Protein AF-A0A067R7S6-F1 (afdb_monomer_lite)

Organism: Zootermopsis nevadensis (NCBI:txid136037)

Radius of gyration: 30.84 Å; chains: 1; bounding box: 83×53×79 Å

Foldseek 3Di:
DDDCVVVVVVVVPPPDDDDDDDDDDDDDDDDDPPPPDDADAAPPPRDGDRDVVVSVVCCCVPPVVPPPDPPVDDPPCPDPVSVVVVVVVVVVVVVVCVVCVVPVPDPPPPVPPPDPVVVVVVVVVVVVVVVVVVVVVVVVVVVVVVVVVVVVVVVVVVVVVVVVVVVVVVVVVVVVVVVVVD

Sequence (182 aa):
MFNIKSIVNKITERGRDSQPNSPGRGNGEDILGKQAAEGFLCPRCMKAFPCPEDLQSHYVTSHDGDGDGAIRDVPAVTTALDFMSLHQEVGERYRRQEGNSTQATSVLDVQAITDPAELRQRLIEALENGAVLQQEKERLEQHAAHLAHSNVTLKAASDEEEGNQAALKERLKVLEAKLSHR

pLDDT: mean 73.81, std 21.6, range [30.62, 98.38]

Secondary structure (DSSP, 8-state):
---THHHHTTTTT-SS--PPP---------SS-S-SSSSEEPTTT--EESSHHHHHHHHHHHHSS------TT-----SHHHHHHHHHHHHHHHHHHHHHTTSSS----GGG---HHHHHHHHHHHHHHHHHHHHHHHHHHHHHHHHHHHHHHHHHHHHHHHHHHHHHHHHHHHHHHHHHT-

Structure (mmCIF, N/CA/C/O backbone):
data_AF-A0A067R7S6-F1
#
_entry.id   AF-A0A067R7S6-F1
#
loop_
_atom_site.group_PDB
_atom_site.id
_atom_site.type_symbol
_atom_site.label_atom_id
_atom_site.label_alt_id
_atom_site.label_comp_id
_atom_site.label_asym_id
_atom_site.label_entity_id
_atom_site.label_seq_id
_atom_site.pdbx_PDB_ins_code
_atom_site.Cartn_x
_atom_site.Cartn_y
_atom_site.Cartn_z
_atom_site.occupancy
_atom_site.B_iso_or_equiv
_atom_site.auth_seq_id
_atom_site.auth_comp_id
_atom_site.auth_asym_id
_atom_site.auth_atom_id
_atom_site.pdbx_PDB_model_num
ATOM 1 N N . MET A 1 1 ? 58.862 -9.972 -18.867 1.00 46.38 1 MET A N 1
ATOM 2 C CA . MET A 1 1 ? 57.784 -10.519 -19.722 1.00 46.38 1 MET A CA 1
ATOM 3 C C . MET A 1 1 ? 56.720 -11.104 -18.811 1.00 46.38 1 MET A C 1
ATOM 5 O O . MET A 1 1 ? 56.961 -12.143 -18.215 1.00 46.38 1 MET A O 1
ATOM 9 N N . PHE A 1 2 ? 55.599 -10.406 -18.627 1.00 41.62 2 PHE A N 1
ATOM 10 C CA . PHE A 1 2 ? 54.504 -10.868 -17.769 1.00 41.62 2 PHE A CA 1
ATOM 11 C C . PHE A 1 2 ? 53.412 -11.505 -18.634 1.00 41.62 2 PHE A C 1
ATOM 13 O O . PHE A 1 2 ? 52.972 -10.927 -19.624 1.00 41.62 2 PHE A O 1
ATOM 20 N N . ASN A 1 3 ? 53.039 -12.735 -18.289 1.00 43.84 3 ASN A N 1
ATOM 21 C CA . ASN A 1 3 ? 52.130 -13.580 -19.053 1.00 43.84 3 ASN A CA 1
ATOM 22 C C . ASN A 1 3 ? 50.671 -13.256 -18.685 1.00 43.84 3 ASN A C 1
ATOM 24 O O . ASN A 1 3 ? 50.164 -13.698 -17.659 1.00 43.84 3 ASN A O 1
ATOM 28 N N . ILE A 1 4 ? 50.008 -12.462 -19.528 1.00 53.72 4 ILE A N 1
ATOM 29 C CA . ILE A 1 4 ? 48.652 -11.922 -19.308 1.00 53.72 4 ILE A CA 1
ATOM 30 C C . ILE A 1 4 ? 47.557 -13.003 -19.459 1.00 53.72 4 ILE A C 1
ATOM 32 O O . ILE A 1 4 ? 46.428 -12.818 -19.008 1.00 53.72 4 ILE A O 1
ATOM 36 N N . LYS A 1 5 ? 47.876 -14.178 -20.023 1.00 55.94 5 LYS A N 1
ATOM 37 C CA . LYS A 1 5 ? 46.880 -15.228 -20.306 1.00 55.94 5 LYS A CA 1
ATOM 38 C C . LYS A 1 5 ? 46.321 -15.930 -19.060 1.00 55.94 5 LYS A C 1
ATOM 40 O O . LYS A 1 5 ? 45.234 -16.486 -19.142 1.00 55.94 5 LYS A O 1
ATOM 45 N N . SER A 1 6 ? 46.993 -15.878 -17.904 1.00 48.69 6 SER A N 1
ATOM 46 C CA . SER A 1 6 ? 46.452 -16.463 -16.660 1.00 48.69 6 SER A CA 1
ATOM 47 C C . SER A 1 6 ? 45.526 -15.520 -15.882 1.00 48.69 6 SER A C 1
ATOM 49 O O . SER A 1 6 ? 44.809 -15.965 -14.989 1.00 48.69 6 SER A O 1
ATOM 51 N N . ILE A 1 7 ? 45.520 -14.226 -16.219 1.00 54.62 7 ILE A N 1
ATOM 52 C CA . ILE A 1 7 ? 44.727 -13.210 -15.517 1.00 54.62 7 ILE A CA 1
ATOM 53 C C . ILE A 1 7 ? 43.312 -13.136 -16.105 1.00 54.62 7 ILE A C 1
ATOM 55 O O . ILE A 1 7 ? 42.347 -13.018 -15.357 1.00 54.62 7 ILE A O 1
ATOM 59 N N . VAL A 1 8 ? 43.166 -13.297 -17.423 1.00 55.78 8 VAL A N 1
ATOM 60 C CA . VAL A 1 8 ? 41.864 -13.178 -18.104 1.00 55.78 8 VAL A CA 1
ATOM 61 C C . VAL A 1 8 ? 40.912 -14.329 -17.745 1.00 55.78 8 VAL A C 1
ATOM 63 O O . VAL A 1 8 ? 39.740 -14.070 -17.493 1.00 55.78 8 VAL A O 1
ATOM 66 N N . ASN A 1 9 ? 41.411 -15.559 -17.557 1.00 46.38 9 ASN A N 1
ATOM 67 C CA . ASN A 1 9 ? 40.577 -16.680 -17.087 1.00 46.38 9 ASN A CA 1
ATOM 68 C C . ASN A 1 9 ? 40.129 -16.548 -15.622 1.00 46.38 9 ASN A C 1
ATOM 70 O O . ASN A 1 9 ? 39.198 -17.224 -15.207 1.00 46.38 9 ASN A O 1
ATOM 74 N N . LYS A 1 10 ? 40.776 -15.686 -14.827 1.00 49.03 10 LYS A N 1
ATOM 75 C CA . LYS A 1 10 ? 40.459 -15.501 -13.402 1.00 49.03 10 LYS A CA 1
ATOM 76 C C . LYS A 1 10 ? 39.497 -14.334 -13.143 1.00 49.03 10 LYS A C 1
ATOM 78 O O . LYS A 1 10 ? 39.060 -14.154 -12.009 1.00 49.03 10 LYS A O 1
ATOM 83 N N . ILE A 1 11 ? 39.191 -13.537 -14.172 1.00 53.34 11 ILE A N 1
ATOM 84 C CA . ILE A 1 11 ? 38.299 -12.368 -14.095 1.00 53.34 11 ILE A CA 1
ATOM 85 C C . ILE A 1 11 ? 36.896 -12.707 -14.619 1.00 53.34 11 ILE A C 1
ATOM 87 O O . ILE A 1 11 ? 35.920 -12.191 -14.083 1.00 53.34 11 ILE A O 1
ATOM 91 N N . THR A 1 12 ? 36.760 -13.633 -15.575 1.00 49.78 12 THR A N 1
ATOM 92 C CA . THR A 1 12 ? 35.446 -14.082 -16.080 1.00 49.78 12 THR A CA 1
ATOM 93 C C . THR A 1 12 ? 34.608 -14.860 -15.061 1.00 49.78 12 THR A C 1
ATOM 95 O O . THR A 1 12 ? 33.403 -14.972 -15.247 1.00 49.78 12 THR A O 1
ATOM 98 N N . GLU A 1 13 ? 35.198 -15.336 -13.960 1.00 47.56 13 GLU A N 1
ATOM 99 C CA . GLU A 1 13 ? 34.483 -16.068 -12.897 1.00 47.56 13 GLU A CA 1
ATOM 100 C C . GLU A 1 13 ? 34.267 -15.258 -11.605 1.00 47.56 13 GLU A C 1
ATOM 102 O O . GLU A 1 13 ? 33.646 -15.750 -10.672 1.00 47.56 13 GLU A O 1
ATOM 107 N N . ARG A 1 14 ? 34.739 -14.005 -11.522 1.00 43.97 14 ARG A N 1
ATOM 108 C CA . ARG A 1 14 ? 34.638 -13.164 -10.304 1.00 43.97 14 ARG A CA 1
ATOM 109 C C . ARG A 1 14 ? 33.600 -12.040 -10.401 1.00 43.97 14 ARG A C 1
ATOM 111 O O . ARG A 1 14 ? 33.704 -11.033 -9.708 1.00 43.97 14 ARG A O 1
ATOM 118 N N . GLY A 1 15 ? 32.610 -12.202 -11.279 1.00 40.91 15 GLY A N 1
ATOM 119 C CA . GLY A 1 15 ? 31.493 -11.266 -11.451 1.00 40.91 15 GLY A CA 1
ATOM 120 C C . GLY A 1 15 ? 30.307 -11.487 -10.505 1.00 40.91 15 GLY A C 1
ATOM 121 O O . GLY A 1 15 ? 29.334 -10.743 -10.586 1.00 40.91 15 GLY A O 1
ATOM 122 N N . ARG A 1 16 ? 30.347 -12.489 -9.626 1.00 49.75 16 ARG A N 1
ATOM 123 C CA . ARG A 1 16 ? 29.368 -12.690 -8.551 1.00 49.75 16 ARG A CA 1
ATOM 124 C C . ARG A 1 16 ? 30.131 -13.135 -7.308 1.00 49.75 16 ARG A C 1
ATOM 126 O O . ARG A 1 16 ? 31.165 -13.777 -7.438 1.00 49.75 16 ARG A O 1
ATOM 133 N N . ASP A 1 17 ? 29.621 -12.751 -6.148 1.00 38.91 17 ASP A N 1
ATOM 134 C CA . ASP A 1 17 ? 30.058 -13.170 -4.810 1.00 38.91 17 ASP A CA 1
ATOM 135 C C . ASP A 1 17 ? 31.055 -12.249 -4.067 1.00 38.91 17 ASP A C 1
ATOM 137 O O . ASP A 1 17 ? 32.278 -12.381 -4.102 1.00 38.91 17 ASP A O 1
ATOM 141 N N . SER A 1 18 ? 30.419 -11.344 -3.305 1.00 42.88 18 SER A N 1
ATOM 142 C CA . SER A 1 18 ? 30.580 -11.166 -1.848 1.00 42.88 18 SER A CA 1
ATOM 143 C C . SER A 1 18 ? 31.545 -10.100 -1.302 1.00 42.88 18 SER A C 1
ATOM 145 O O . SER A 1 18 ? 32.768 -10.216 -1.337 1.00 42.88 18 SER A O 1
ATOM 147 N N . GLN A 1 19 ? 30.936 -9.106 -0.636 1.00 38.69 19 GLN A N 1
ATOM 148 C CA . GLN A 1 19 ? 31.516 -8.323 0.465 1.00 38.69 19 GLN A CA 1
ATOM 149 C C . GLN A 1 19 ? 31.787 -9.208 1.709 1.00 38.69 19 GLN A C 1
ATOM 151 O O . GLN A 1 19 ? 31.139 -10.244 1.873 1.00 38.69 19 GLN A O 1
ATOM 156 N N . PRO A 1 20 ? 32.716 -8.809 2.603 1.00 48.75 20 PRO A N 1
ATOM 157 C CA . PRO A 1 20 ? 33.254 -9.664 3.657 1.00 48.75 20 PRO A CA 1
ATOM 158 C C . PRO A 1 20 ? 32.438 -9.596 4.956 1.00 48.75 20 PRO A C 1
ATOM 160 O O . PRO A 1 20 ? 32.009 -8.523 5.374 1.00 48.75 20 PRO A O 1
ATOM 163 N N . ASN A 1 21 ? 32.311 -10.736 5.638 1.00 36.91 21 ASN A N 1
ATOM 164 C CA . ASN A 1 21 ? 31.812 -10.820 7.010 1.00 36.91 21 ASN A CA 1
ATOM 165 C C . ASN A 1 21 ? 32.978 -11.036 7.996 1.00 36.91 21 ASN A C 1
ATOM 167 O O . ASN A 1 21 ? 33.956 -11.711 7.670 1.00 36.91 21 ASN A O 1
ATOM 171 N N . SER A 1 22 ? 32.870 -10.452 9.191 1.00 35.03 22 SER A N 1
ATOM 172 C CA . SER A 1 22 ? 33.837 -10.535 10.304 1.00 35.03 22 SER A CA 1
ATOM 173 C C . SER A 1 22 ? 33.226 -11.263 11.522 1.00 35.03 22 SER A C 1
ATOM 175 O O . SER A 1 22 ? 32.008 -11.414 11.580 1.00 35.03 22 SER A O 1
ATOM 177 N N . PRO A 1 23 ? 34.040 -11.783 12.469 1.00 52.78 23 PRO A N 1
ATOM 178 C CA . PRO A 1 23 ? 33.861 -13.138 13.000 1.00 52.78 23 PRO A CA 1
ATOM 179 C C . PRO A 1 23 ? 33.315 -13.222 14.437 1.00 52.78 23 PRO A C 1
ATOM 181 O O . PRO A 1 23 ? 33.746 -12.493 15.327 1.00 52.78 23 PRO A O 1
ATOM 184 N N . GLY A 1 24 ? 32.465 -14.223 14.689 1.00 32.75 24 GLY A N 1
ATOM 185 C CA . GLY A 1 24 ? 32.151 -14.745 16.022 1.00 32.75 24 GLY A CA 1
ATOM 186 C C . GLY A 1 24 ? 32.741 -16.149 16.195 1.00 32.75 24 GLY A C 1
ATOM 187 O O . GLY A 1 24 ? 32.410 -17.058 15.443 1.00 32.75 24 GLY A O 1
ATOM 188 N N . ARG A 1 25 ? 33.664 -16.295 17.153 1.00 38.38 25 ARG A N 1
ATOM 189 C CA . ARG A 1 25 ? 34.391 -17.522 17.536 1.00 38.38 25 ARG A CA 1
ATOM 190 C C . ARG A 1 25 ? 33.490 -18.573 18.203 1.00 38.38 25 ARG A C 1
ATOM 192 O O . ARG A 1 25 ? 32.675 -18.208 19.042 1.00 38.38 25 ARG A O 1
ATOM 199 N N . GLY A 1 26 ? 33.815 -19.856 18.006 1.00 30.62 26 GLY A N 1
ATOM 200 C CA . GLY A 1 26 ? 33.511 -20.929 18.967 1.00 30.62 26 GLY A CA 1
ATOM 201 C C . GLY A 1 26 ? 33.307 -22.304 18.330 1.00 30.62 26 GLY A C 1
ATOM 202 O O . GLY A 1 26 ? 32.277 -22.540 17.724 1.00 30.62 26 GLY A O 1
ATOM 203 N N . ASN A 1 27 ? 34.301 -23.184 18.470 1.00 36.22 27 ASN A N 1
ATOM 204 C CA . ASN A 1 27 ? 34.429 -24.515 17.861 1.00 36.22 27 ASN A CA 1
ATOM 205 C C . ASN A 1 27 ? 33.372 -25.541 18.318 1.00 36.22 27 ASN A C 1
ATOM 207 O O . ASN A 1 27 ? 33.054 -25.585 19.505 1.00 36.22 27 ASN A O 1
ATOM 211 N N . GLY A 1 28 ? 32.962 -26.442 17.412 1.00 36.25 28 GLY A N 1
ATOM 212 C CA . GLY A 1 28 ? 32.242 -27.675 17.767 1.00 36.25 28 GLY A CA 1
ATOM 213 C C . GLY A 1 28 ? 31.344 -28.269 16.674 1.00 36.25 28 GLY A C 1
ATOM 214 O O . GLY A 1 28 ? 30.162 -28.441 16.917 1.00 36.25 28 GLY A O 1
ATOM 215 N N . GLU A 1 29 ? 31.919 -28.509 15.493 1.00 40.16 29 GLU A N 1
ATOM 216 C CA . GLU A 1 29 ? 31.638 -29.629 14.567 1.00 40.16 29 GLU A CA 1
ATOM 217 C C . GLU A 1 29 ? 30.169 -29.954 14.194 1.00 40.16 29 GLU A C 1
ATOM 219 O O . GLU A 1 29 ? 29.452 -30.638 14.916 1.00 40.16 29 GLU A O 1
ATOM 224 N N . ASP A 1 30 ? 29.814 -29.487 12.981 1.00 49.25 30 ASP A N 1
ATOM 225 C CA . ASP A 1 30 ? 29.110 -30.190 11.887 1.00 49.25 30 ASP A CA 1
ATOM 226 C C . ASP A 1 30 ? 27.744 -30.833 12.220 1.00 49.25 30 ASP A C 1
ATOM 228 O O . ASP A 1 30 ? 27.652 -31.795 12.966 1.00 49.25 30 ASP A O 1
ATOM 232 N N . ILE A 1 31 ? 26.584 -30.422 11.684 1.00 47.84 31 ILE A N 1
ATOM 233 C CA . ILE A 1 31 ? 26.182 -30.338 10.266 1.00 47.84 31 ILE A CA 1
ATOM 234 C C . ILE A 1 31 ? 24.971 -29.374 10.173 1.00 47.84 31 ILE A C 1
ATOM 236 O O . ILE A 1 31 ? 23.822 -29.809 10.125 1.00 47.84 31 ILE A O 1
ATOM 240 N N . LEU A 1 32 ? 25.171 -28.051 10.197 1.00 52.06 32 LEU A N 1
ATOM 241 C CA . LEU A 1 32 ? 24.030 -27.112 10.083 1.00 52.06 32 LEU A CA 1
ATOM 242 C C . LEU A 1 32 ? 24.352 -25.789 9.367 1.00 52.06 32 LEU A C 1
ATOM 244 O O . LEU A 1 32 ? 23.690 -24.780 9.578 1.00 52.06 32 LEU A O 1
ATOM 248 N N . GLY A 1 33 ? 25.389 -25.760 8.525 1.00 44.38 33 GLY A N 1
ATOM 249 C CA . GLY A 1 33 ? 26.063 -24.496 8.208 1.00 44.38 33 GLY A CA 1
ATOM 250 C C . GLY A 1 33 ? 26.285 -24.123 6.747 1.00 44.38 33 GLY A C 1
ATOM 251 O O . GLY A 1 33 ? 27.104 -23.240 6.521 1.00 44.38 33 GLY A O 1
ATOM 252 N N . LYS A 1 34 ? 25.649 -24.753 5.749 1.00 43.84 34 LYS A N 1
ATOM 253 C CA . LYS A 1 34 ? 25.861 -24.377 4.332 1.00 43.84 34 LYS A CA 1
ATOM 254 C C . LYS A 1 34 ? 24.680 -24.754 3.427 1.00 43.84 34 LYS A C 1
ATOM 256 O O . LYS A 1 34 ? 24.838 -25.617 2.579 1.00 43.84 34 LYS A O 1
ATOM 261 N N . GLN A 1 35 ? 23.502 -24.149 3.637 1.00 45.75 35 GLN A N 1
ATOM 262 C CA . GLN A 1 35 ? 22.410 -24.048 2.633 1.00 45.75 35 GLN A CA 1
ATOM 263 C C . GLN A 1 35 ? 21.170 -23.246 3.106 1.00 45.75 35 GLN A C 1
ATOM 265 O O . GLN A 1 35 ? 20.066 -23.442 2.615 1.00 45.75 35 GLN A O 1
ATOM 270 N N . ALA A 1 36 ? 21.314 -22.316 4.052 1.00 46.44 36 ALA A N 1
ATOM 271 C CA . ALA A 1 36 ? 20.275 -21.316 4.320 1.00 46.44 36 ALA A CA 1
ATOM 272 C C . ALA A 1 36 ? 20.685 -20.040 3.557 1.00 46.44 36 ALA A C 1
ATOM 274 O O . ALA A 1 36 ? 21.752 -19.513 3.843 1.00 46.44 36 ALA A O 1
ATOM 275 N N . ALA A 1 37 ? 19.991 -19.509 2.553 1.00 49.19 37 ALA A N 1
ATOM 276 C CA . ALA A 1 37 ? 18.603 -19.666 2.145 1.00 49.19 37 ALA A CA 1
ATOM 277 C C . ALA A 1 37 ? 18.460 -19.411 0.625 1.00 49.19 37 ALA A C 1
ATOM 279 O O . ALA A 1 37 ? 17.854 -18.434 0.198 1.00 49.19 37 ALA A O 1
ATOM 280 N N . GLU A 1 38 ? 19.028 -20.298 -0.190 1.00 56.09 38 GLU A N 1
ATOM 281 C CA . GLU A 1 38 ? 18.742 -20.394 -1.627 1.00 56.09 38 GLU A CA 1
ATOM 282 C C . GLU A 1 38 ? 18.412 -21.860 -1.924 1.00 56.09 38 GLU A C 1
ATOM 284 O O . GLU A 1 38 ? 19.297 -22.688 -2.125 1.00 56.09 38 GLU A O 1
ATOM 289 N N . GLY A 1 39 ? 17.132 -22.218 -1.823 1.00 69.62 39 GLY A N 1
ATOM 290 C CA . GLY A 1 39 ? 16.676 -23.597 -1.984 1.00 69.62 39 GLY A CA 1
ATOM 291 C C . GLY A 1 39 ? 15.168 -23.733 -1.812 1.00 69.62 39 GLY A C 1
ATOM 292 O O . GLY A 1 39 ? 14.515 -22.893 -1.190 1.00 69.62 39 GLY A O 1
ATOM 293 N N . PHE A 1 40 ? 14.609 -24.796 -2.380 1.00 84.62 40 PHE A N 1
ATOM 294 C CA . PHE A 1 40 ? 13.181 -25.088 -2.328 1.00 84.62 40 PHE A CA 1
ATOM 295 C C . PHE A 1 40 ? 12.853 -25.725 -0.975 1.00 84.62 40 PHE A C 1
ATOM 297 O O . PHE A 1 40 ? 13.384 -26.780 -0.635 1.00 84.62 40 PHE A O 1
ATOM 304 N N . LEU A 1 41 ? 12.009 -25.074 -0.173 1.00 90.25 41 LEU A N 1
ATOM 305 C CA . LEU A 1 41 ? 11.629 -25.554 1.158 1.00 90.25 41 LEU A CA 1
ATOM 306 C C . LEU A 1 41 ? 10.317 -26.337 1.106 1.00 90.25 41 LEU A C 1
ATOM 308 O O . LEU A 1 41 ? 9.342 -25.889 0.504 1.00 90.25 41 LEU A O 1
ATOM 312 N N . CYS A 1 42 ? 10.264 -27.474 1.800 1.00 88.00 42 CYS A N 1
ATOM 313 C CA . CYS A 1 42 ? 9.010 -28.193 1.997 1.00 88.00 42 CYS A CA 1
ATOM 314 C C . CYS A 1 42 ? 8.131 -27.475 3.029 1.00 88.00 42 CYS A C 1
ATOM 316 O O . CYS A 1 42 ? 8.541 -27.358 4.182 1.00 88.00 42 CYS A O 1
ATOM 318 N N . PRO A 1 43 ? 6.897 -27.062 2.689 1.00 86.50 43 PRO A N 1
ATOM 319 C CA . PRO A 1 43 ? 6.039 -26.317 3.613 1.00 86.50 43 PRO A CA 1
ATOM 320 C C . PRO A 1 43 ? 5.502 -27.168 4.775 1.00 86.50 43 PRO A C 1
ATOM 322 O O . PRO A 1 43 ? 5.022 -26.621 5.761 1.00 86.50 43 PRO A O 1
ATOM 325 N N . ARG A 1 44 ? 5.567 -28.505 4.680 1.00 85.81 44 ARG A N 1
ATOM 326 C CA . ARG A 1 44 ? 5.099 -29.425 5.733 1.00 85.81 44 ARG A CA 1
ATOM 327 C C . ARG A 1 44 ? 6.148 -29.655 6.821 1.00 85.81 44 ARG A C 1
ATOM 329 O O . ARG A 1 44 ? 5.804 -29.708 7.994 1.00 85.81 44 ARG A O 1
ATOM 336 N N . CYS A 1 45 ? 7.413 -29.829 6.438 1.00 89.19 45 CYS A N 1
ATOM 337 C CA . CYS A 1 45 ? 8.476 -30.240 7.363 1.00 89.19 45 CYS A CA 1
ATOM 338 C C . CYS A 1 45 ? 9.720 -29.343 7.336 1.00 89.19 45 CYS A C 1
ATOM 340 O O . CYS A 1 45 ? 10.700 -29.642 8.014 1.00 89.19 45 CYS A O 1
ATOM 342 N N . MET A 1 46 ? 9.687 -28.255 6.560 1.00 89.00 46 MET A N 1
ATOM 343 C CA . MET A 1 46 ? 10.737 -27.233 6.454 1.00 89.00 46 MET A CA 1
ATOM 344 C C . MET A 1 46 ? 12.110 -27.762 6.009 1.00 89.00 46 MET A C 1
ATOM 346 O O . MET A 1 46 ? 13.121 -27.080 6.162 1.00 89.00 46 MET A O 1
ATOM 350 N N . LYS A 1 47 ? 12.163 -28.963 5.419 1.00 85.50 47 LYS A N 1
ATOM 351 C CA . LYS A 1 47 ? 13.380 -29.496 4.797 1.00 85.50 47 LYS A CA 1
ATOM 352 C C . LYS A 1 47 ? 13.725 -28.696 3.543 1.00 85.50 47 LYS A C 1
ATOM 354 O O . LYS A 1 47 ? 12.838 -28.382 2.750 1.00 85.50 47 LYS A O 1
ATOM 359 N N . ALA A 1 48 ? 15.009 -28.392 3.380 1.00 87.75 48 ALA A N 1
ATOM 360 C CA . ALA A 1 48 ? 15.544 -27.716 2.207 1.00 87.75 48 ALA A CA 1
ATOM 361 C C . ALA A 1 48 ? 15.970 -28.718 1.136 1.00 87.75 48 ALA A C 1
ATOM 363 O O . ALA A 1 48 ? 16.581 -29.742 1.444 1.00 87.75 48 ALA A O 1
ATOM 364 N N . PHE A 1 49 ? 15.653 -28.386 -0.111 1.00 86.62 49 PHE A N 1
ATOM 365 C CA . PHE A 1 49 ? 15.973 -29.172 -1.293 1.00 86.62 49 PHE A CA 1
ATOM 366 C C . PHE A 1 49 ? 16.738 -28.313 -2.307 1.00 86.62 49 PHE A C 1
ATOM 368 O O . PHE A 1 49 ? 16.449 -27.117 -2.448 1.00 86.62 49 PHE A O 1
ATOM 375 N N . PRO A 1 50 ? 17.708 -28.907 -3.025 1.00 82.00 50 PRO A N 1
ATOM 376 C CA . PRO A 1 50 ? 18.544 -28.186 -3.980 1.00 82.00 50 PRO A CA 1
ATOM 377 C C . PRO A 1 50 ? 17.807 -27.844 -5.285 1.00 82.00 50 PRO A C 1
ATOM 379 O O . PRO A 1 50 ? 18.207 -26.910 -5.975 1.00 82.00 50 PRO A O 1
ATOM 382 N N . CYS A 1 51 ? 16.736 -28.569 -5.629 1.00 83.69 51 CYS A N 1
ATOM 383 C CA . CYS A 1 51 ? 15.940 -28.350 -6.838 1.00 83.69 51 CYS A CA 1
ATOM 384 C C . CYS A 1 51 ? 14.438 -28.629 -6.594 1.00 83.69 51 CYS A C 1
ATOM 386 O O . CYS A 1 51 ? 14.080 -29.280 -5.603 1.00 83.69 51 CYS A O 1
ATOM 388 N N . PRO A 1 52 ? 13.541 -28.124 -7.465 1.00 87.00 52 PRO A N 1
ATOM 389 C CA . PRO A 1 52 ? 12.102 -28.292 -7.290 1.00 87.00 52 PRO A CA 1
ATOM 390 C C . PRO A 1 52 ? 11.637 -29.735 -7.526 1.00 87.00 52 PRO A C 1
ATOM 392 O O . PRO A 1 52 ? 10.677 -30.162 -6.888 1.00 87.00 52 PRO A O 1
ATOM 395 N N . GLU A 1 53 ? 12.312 -30.510 -8.380 1.00 89.94 53 GLU A N 1
ATOM 396 C CA . GLU A 1 53 ? 11.984 -31.921 -8.625 1.00 89.94 53 GLU A CA 1
ATOM 397 C C . GLU A 1 53 ? 12.201 -32.779 -7.370 1.00 89.94 53 GLU A C 1
ATOM 399 O O . GLU A 1 53 ? 11.359 -33.618 -7.037 1.00 89.94 53 GLU A O 1
ATOM 404 N N . ASP A 1 54 ? 13.285 -32.524 -6.630 1.00 86.19 54 ASP A N 1
ATOM 405 C CA . ASP A 1 54 ? 13.582 -33.211 -5.370 1.00 86.19 54 ASP A CA 1
ATOM 406 C C . ASP A 1 54 ? 12.569 -32.841 -4.282 1.00 86.19 54 ASP A C 1
ATOM 408 O O . ASP A 1 54 ? 12.102 -33.715 -3.545 1.00 86.19 54 ASP A O 1
ATOM 412 N N . LEU A 1 55 ? 12.170 -31.563 -4.213 1.00 89.44 55 LEU A N 1
ATOM 413 C CA . LEU A 1 55 ? 11.096 -31.129 -3.321 1.00 89.44 55 LEU A CA 1
ATOM 414 C C . LEU A 1 55 ? 9.770 -31.820 -3.674 1.00 89.44 55 LEU A C 1
ATOM 416 O O . LEU A 1 55 ? 9.084 -32.315 -2.779 1.00 89.44 55 LEU A O 1
ATOM 420 N N . GLN A 1 56 ? 9.408 -31.864 -4.957 1.00 85.94 56 GLN A N 1
ATOM 421 C CA . GLN A 1 56 ? 8.164 -32.480 -5.419 1.00 85.94 56 GLN A CA 1
ATOM 4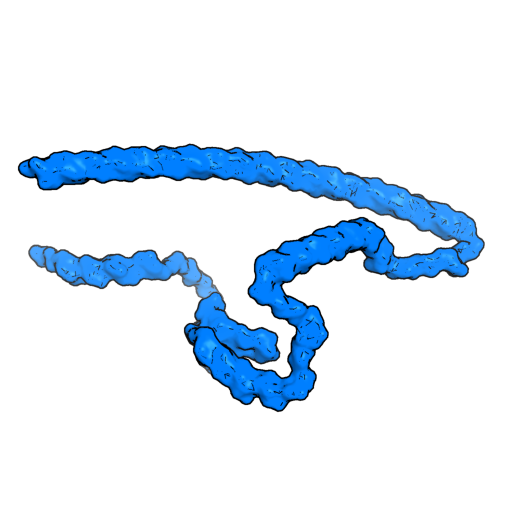22 C C . GLN A 1 56 ? 8.138 -33.977 -5.098 1.00 85.94 56 GLN A C 1
ATOM 424 O O . GLN A 1 56 ? 7.153 -34.473 -4.551 1.00 85.94 56 GLN A O 1
ATOM 429 N N . SER A 1 57 ? 9.229 -34.691 -5.383 1.00 87.88 57 SER A N 1
ATOM 430 C CA . SER A 1 57 ? 9.381 -36.108 -5.042 1.00 87.88 57 SER A CA 1
ATOM 431 C C . SER A 1 57 ? 9.243 -36.335 -3.537 1.00 87.88 57 SER A C 1
ATOM 433 O O . SER A 1 57 ? 8.498 -37.215 -3.098 1.00 87.88 57 SER A O 1
ATOM 435 N N . HIS A 1 58 ? 9.891 -35.497 -2.725 1.00 90.00 58 HIS A N 1
ATOM 436 C CA . HIS A 1 58 ? 9.753 -35.552 -1.275 1.00 90.00 58 HIS A CA 1
ATOM 437 C C . HIS A 1 58 ? 8.311 -35.304 -0.818 1.00 90.00 58 HIS A C 1
ATOM 439 O O . HIS A 1 58 ? 7.809 -36.046 0.024 1.00 90.00 58 HIS A O 1
ATOM 445 N N . TYR A 1 59 ? 7.632 -34.300 -1.373 1.00 86.94 59 TYR A N 1
ATOM 446 C CA . TYR A 1 59 ? 6.257 -33.979 -1.003 1.00 86.94 59 TYR A CA 1
ATOM 447 C C . TYR A 1 59 ? 5.311 -35.144 -1.325 1.00 86.94 59 TYR A C 1
ATOM 449 O O . TYR A 1 59 ? 4.561 -35.577 -0.452 1.00 86.94 59 TYR A O 1
ATOM 457 N N . VAL A 1 60 ? 5.429 -35.723 -2.524 1.00 86.56 60 VAL A N 1
ATOM 458 C CA . VAL A 1 60 ? 4.605 -36.860 -2.967 1.00 86.56 60 VAL A CA 1
ATOM 459 C C . VAL A 1 60 ? 4.883 -38.125 -2.139 1.00 86.56 60 VAL A C 1
ATOM 461 O O . VAL A 1 60 ? 3.988 -38.848 -1.721 1.00 86.56 60 VAL A O 1
ATOM 464 N N . THR A 1 61 ? 6.144 -38.419 -1.845 1.00 84.25 61 THR A N 1
ATOM 465 C CA . THR A 1 61 ? 6.493 -39.657 -1.123 1.00 84.25 61 THR A CA 1
ATOM 466 C C . THR A 1 61 ? 6.269 -39.564 0.383 1.00 84.25 61 THR A C 1
ATOM 468 O O . THR A 1 61 ? 5.946 -40.565 1.018 1.00 84.25 61 THR A O 1
ATOM 471 N N . SER A 1 62 ? 6.469 -38.381 0.969 1.00 82.94 62 SER A N 1
ATOM 472 C CA . SER A 1 62 ? 6.503 -38.195 2.427 1.00 82.94 62 SER A CA 1
ATOM 473 C C . SER A 1 62 ? 5.236 -37.554 2.994 1.00 82.94 62 SER A C 1
ATOM 475 O O . SER A 1 62 ? 5.018 -37.637 4.200 1.00 82.94 62 SER A O 1
ATOM 477 N N . HIS A 1 63 ? 4.427 -36.885 2.165 1.00 81.06 63 HIS A N 1
ATOM 478 C CA . HIS A 1 63 ? 3.268 -36.102 2.616 1.00 81.06 63 HIS A CA 1
ATOM 479 C C . HIS A 1 63 ? 1.973 -36.362 1.835 1.00 81.06 63 HIS A C 1
ATOM 481 O O . HIS A 1 63 ? 0.928 -35.862 2.249 1.00 81.06 63 HIS A O 1
ATOM 487 N N . ASP A 1 64 ? 2.027 -37.144 0.756 1.00 66.19 64 ASP A N 1
ATOM 488 C CA . ASP A 1 64 ? 0.866 -37.556 -0.058 1.00 66.19 64 ASP A CA 1
ATOM 489 C C . ASP A 1 64 ? 0.268 -38.891 0.422 1.00 66.19 64 ASP A C 1
ATOM 491 O O . ASP A 1 64 ? -0.816 -39.288 0.006 1.00 66.19 64 ASP A O 1
ATOM 495 N N . GLY A 1 65 ? 0.965 -39.586 1.332 1.00 55.56 65 GLY A N 1
ATOM 496 C CA . GLY A 1 65 ? 0.491 -40.811 1.986 1.00 55.56 65 GLY A CA 1
ATOM 497 C C . GLY A 1 65 ? -0.529 -40.579 3.107 1.00 55.56 65 GLY A C 1
ATOM 498 O O . GLY A 1 65 ? -1.225 -41.516 3.491 1.00 55.56 65 GLY A O 1
ATOM 499 N N . ASP A 1 66 ? -0.670 -39.341 3.587 1.00 50.34 66 ASP A N 1
ATOM 500 C CA . ASP A 1 66 ? -1.732 -38.945 4.513 1.00 50.34 66 ASP A CA 1
ATOM 501 C C . ASP A 1 66 ? -2.908 -38.386 3.707 1.00 50.34 66 ASP A C 1
ATOM 503 O O . ASP A 1 66 ? -3.135 -37.176 3.614 1.00 50.34 66 ASP A O 1
ATOM 507 N N . GLY A 1 67 ? -3.663 -39.308 3.108 1.00 53.06 67 GLY A N 1
ATOM 508 C CA . GLY A 1 67 ? -4.938 -39.076 2.428 1.00 53.06 67 GLY A CA 1
ATOM 509 C C . GLY A 1 67 ? -6.075 -38.617 3.352 1.00 53.06 67 GLY A C 1
ATOM 510 O O . GLY A 1 67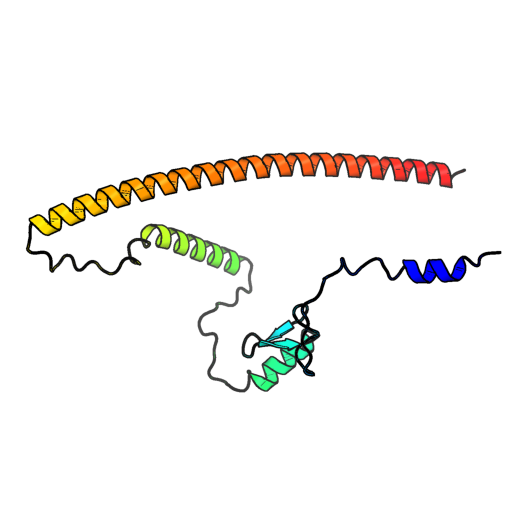 ? -7.195 -39.100 3.219 1.00 53.06 67 GLY A O 1
ATOM 511 N N . ASP A 1 68 ? -5.802 -37.693 4.274 1.00 48.16 68 ASP A N 1
ATOM 512 C CA . ASP A 1 68 ? -6.801 -36.972 5.075 1.00 48.16 68 ASP A CA 1
ATOM 513 C C . ASP A 1 68 ? -6.318 -35.547 5.398 1.00 48.16 68 ASP A C 1
ATOM 515 O O . ASP A 1 68 ? -6.296 -35.068 6.528 1.00 48.16 68 ASP A O 1
ATOM 519 N N . GLY A 1 69 ? -5.837 -34.863 4.366 1.00 46.31 69 GLY A N 1
ATOM 520 C CA . GLY A 1 69 ? -5.355 -33.492 4.458 1.00 46.31 69 GLY A CA 1
ATOM 521 C C . GLY A 1 69 ? -5.729 -32.701 3.225 1.00 46.31 69 GLY A C 1
ATOM 522 O O . GLY A 1 69 ? -4.902 -31.957 2.704 1.00 46.31 69 GLY A O 1
ATOM 523 N N . ALA A 1 70 ? -6.955 -32.896 2.737 1.00 40.41 70 ALA A N 1
ATOM 524 C CA . ALA A 1 70 ? -7.540 -32.002 1.763 1.00 40.41 70 ALA A CA 1
ATOM 525 C C . ALA A 1 70 ? -7.331 -30.562 2.255 1.00 40.41 70 ALA A C 1
ATOM 527 O O . ALA A 1 70 ? -7.837 -30.173 3.310 1.00 40.41 70 ALA A O 1
ATOM 528 N N . ILE A 1 71 ? -6.588 -29.770 1.481 1.00 48.91 71 ILE A N 1
ATOM 529 C CA . ILE A 1 71 ? -6.757 -28.320 1.453 1.00 48.91 71 ILE A CA 1
ATOM 530 C C . ILE A 1 71 ? -8.213 -28.126 1.017 1.00 48.91 71 ILE A C 1
ATOM 532 O O . ILE A 1 71 ? -8.525 -28.066 -0.168 1.00 48.91 71 ILE A O 1
ATOM 536 N N . ARG A 1 72 ? -9.136 -28.186 1.976 1.00 50.91 72 ARG A N 1
ATOM 537 C CA . ARG A 1 72 ? -10.569 -28.290 1.699 1.00 50.91 72 ARG A CA 1
ATOM 538 C C . ARG A 1 72 ? -11.207 -26.947 1.368 1.00 50.91 72 ARG A C 1
ATOM 540 O O . ARG A 1 72 ? -12.420 -26.909 1.269 1.00 50.91 72 ARG A O 1
ATOM 547 N N . ASP A 1 73 ? -10.418 -25.884 1.200 1.00 49.47 73 ASP A N 1
ATOM 548 C CA . ASP A 1 73 ? -10.962 -24.540 0.979 1.00 49.47 73 ASP A CA 1
ATOM 549 C C . ASP A 1 73 ? -9.982 -23.536 0.342 1.00 49.47 73 ASP A C 1
ATOM 551 O O . ASP A 1 73 ? -10.069 -22.335 0.583 1.00 49.47 73 ASP A O 1
ATOM 555 N N . VAL A 1 74 ? -9.039 -23.986 -0.494 1.00 50.28 74 VAL A N 1
ATOM 556 C CA . VAL A 1 74 ? -8.364 -23.048 -1.410 1.00 50.28 74 VAL A CA 1
ATOM 557 C C . VAL A 1 74 ? -8.891 -23.327 -2.811 1.00 50.28 74 VAL A C 1
ATOM 559 O O . VAL A 1 74 ? -8.479 -24.323 -3.411 1.00 50.28 74 VAL A O 1
ATOM 562 N N . PRO A 1 75 ? -9.834 -22.516 -3.332 1.00 56.44 75 PRO A N 1
ATOM 563 C CA . PRO A 1 75 ? -10.291 -22.679 -4.701 1.00 56.44 75 PRO A CA 1
ATOM 564 C C . PRO A 1 75 ? -9.079 -22.552 -5.621 1.00 56.44 75 PRO A C 1
ATOM 566 O O . PRO A 1 75 ? -8.321 -21.583 -5.548 1.00 56.44 75 PRO A O 1
ATOM 569 N N . ALA A 1 76 ? -8.865 -23.564 -6.460 1.00 59.22 76 ALA A N 1
ATOM 570 C CA . ALA A 1 76 ? -7.831 -23.519 -7.474 1.00 59.22 76 ALA A CA 1
ATOM 571 C C . ALA A 1 76 ? -8.159 -22.355 -8.419 1.00 59.22 76 ALA A C 1
ATOM 573 O O . ALA A 1 76 ? -9.108 -22.425 -9.198 1.00 59.22 76 ALA A O 1
ATOM 574 N N . VAL A 1 77 ? -7.398 -21.264 -8.322 1.00 57.72 77 VAL A N 1
ATOM 575 C CA . VAL A 1 77 ? -7.501 -20.125 -9.239 1.00 57.72 77 VAL A CA 1
ATOM 576 C C . VAL A 1 77 ? -6.904 -20.573 -10.567 1.00 57.72 77 VAL A C 1
ATOM 578 O O . VAL A 1 77 ? -5.710 -20.424 -10.819 1.00 57.72 77 VAL A O 1
ATOM 581 N N . THR A 1 78 ? -7.722 -21.234 -11.380 1.00 62.81 78 THR A N 1
ATOM 582 C CA . THR A 1 78 ? -7.284 -21.830 -12.651 1.00 62.81 78 THR A CA 1
ATOM 583 C C . THR A 1 78 ? -7.496 -20.889 -13.828 1.00 62.81 78 THR A C 1
ATOM 585 O O . THR A 1 78 ? -6.876 -21.068 -14.876 1.00 62.81 78 THR A O 1
ATOM 588 N N . THR A 1 79 ? -8.325 -19.855 -13.659 1.00 70.81 79 THR A N 1
ATOM 589 C CA . THR A 1 79 ? -8.636 -18.894 -14.715 1.00 70.81 79 THR A CA 1
ATOM 590 C C . THR A 1 79 ? -8.481 -17.446 -14.249 1.00 70.81 79 THR A C 1
ATOM 592 O O . THR A 1 79 ? -8.569 -17.123 -13.065 1.00 70.81 79 THR A O 1
ATOM 595 N N . ALA A 1 80 ? -8.258 -16.537 -15.203 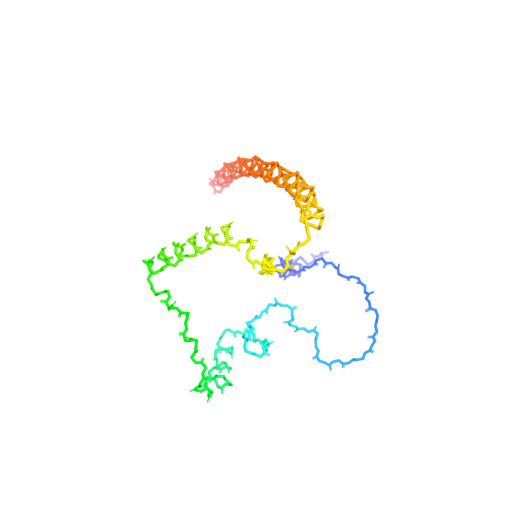1.00 71.50 80 ALA A N 1
ATOM 596 C CA . ALA A 1 80 ? -8.154 -15.103 -14.927 1.00 71.50 80 ALA A CA 1
ATOM 597 C C . ALA A 1 80 ? -9.447 -14.521 -14.320 1.00 71.50 80 ALA A C 1
ATOM 599 O O . ALA A 1 80 ? -9.386 -13.563 -13.552 1.00 71.50 80 ALA A O 1
ATOM 600 N N . LEU A 1 81 ? -10.603 -15.120 -14.631 1.00 73.62 81 LEU A N 1
ATOM 601 C CA . LEU A 1 81 ? -11.881 -14.748 -14.025 1.00 73.62 81 LEU A CA 1
ATOM 602 C C . LEU A 1 81 ? -11.892 -15.074 -12.526 1.00 73.62 81 LEU A C 1
ATOM 604 O O . LEU A 1 81 ? -12.269 -14.222 -11.727 1.00 73.62 81 LEU A O 1
ATOM 608 N N . ASP A 1 82 ? -11.395 -16.255 -12.147 1.00 73.38 82 ASP A N 1
ATOM 609 C CA . ASP A 1 82 ? -11.307 -16.676 -10.743 1.00 73.38 82 ASP A CA 1
ATOM 610 C C . ASP A 1 82 ? -10.372 -15.759 -9.945 1.00 73.38 82 ASP A C 1
ATOM 612 O O . ASP A 1 82 ? -10.655 -15.424 -8.796 1.00 73.38 82 ASP A O 1
ATOM 616 N N . PHE A 1 83 ? -9.282 -15.294 -10.568 1.00 75.75 83 PHE A N 1
ATOM 617 C CA . PHE A 1 83 ? -8.353 -14.351 -9.943 1.00 75.75 83 PHE A CA 1
ATOM 618 C C . PHE A 1 83 ? -9.019 -12.995 -9.678 1.00 75.75 83 PHE A C 1
ATOM 620 O O . PHE A 1 83 ? -8.866 -12.430 -8.595 1.00 75.75 83 PHE A O 1
ATOM 627 N N . MET A 1 84 ? -9.792 -12.480 -10.639 1.00 77.38 84 MET A N 1
ATOM 628 C CA . MET A 1 84 ? -10.528 -11.224 -10.472 1.00 77.38 84 MET A CA 1
ATOM 629 C C . MET A 1 84 ? -11.633 -11.339 -9.418 1.00 77.38 84 MET A C 1
ATOM 631 O O . MET A 1 84 ? -11.784 -10.434 -8.597 1.00 77.38 84 MET A O 1
ATOM 635 N N . SER A 1 85 ? -12.366 -12.453 -9.398 1.00 82.88 85 SER A N 1
ATOM 636 C CA . SER A 1 85 ? -13.388 -12.722 -8.383 1.00 82.88 85 SER A CA 1
ATOM 637 C C . SER A 1 85 ? -12.789 -12.867 -6.984 1.00 82.88 85 SER A C 1
ATOM 639 O O . SER A 1 85 ? -13.322 -12.284 -6.043 1.00 82.88 85 SER A O 1
ATOM 641 N N . LEU A 1 86 ? -11.649 -13.550 -6.841 1.00 82.69 86 LEU A N 1
ATOM 642 C CA . LEU A 1 86 ? -10.946 -13.646 -5.561 1.00 82.69 86 LEU A CA 1
ATOM 643 C C . LEU A 1 86 ? -10.418 -12.281 -5.110 1.00 82.69 86 LEU A C 1
ATOM 645 O O . LEU A 1 86 ? -10.560 -11.921 -3.947 1.00 82.69 86 LEU A O 1
ATOM 649 N N . HIS A 1 87 ? -9.852 -11.486 -6.020 1.00 82.31 87 HIS A N 1
ATOM 650 C CA . HIS A 1 87 ? -9.382 -10.139 -5.696 1.00 82.31 87 HIS A CA 1
ATOM 651 C C . HIS A 1 87 ? -10.538 -9.223 -5.261 1.00 82.31 87 HIS A C 1
ATOM 653 O O . HIS A 1 87 ? -10.390 -8.419 -4.337 1.00 82.31 87 HIS A O 1
ATOM 659 N N . GLN A 1 88 ? -11.708 -9.367 -5.887 1.00 82.50 88 GLN A N 1
ATOM 660 C CA . GLN A 1 88 ? -12.929 -8.684 -5.469 1.00 82.50 88 GLN A CA 1
ATOM 661 C C . GLN A 1 88 ? -13.391 -9.150 -4.080 1.00 82.50 88 GLN A C 1
ATOM 663 O O . GLN A 1 88 ? -13.673 -8.306 -3.228 1.00 82.50 88 GLN A O 1
ATOM 668 N N . GLU A 1 89 ? -13.406 -10.459 -3.815 1.00 84.31 89 GLU A N 1
ATOM 669 C CA . GLU A 1 89 ? -13.777 -11.008 -2.505 1.00 84.31 89 GLU A CA 1
ATOM 670 C C . GLU A 1 89 ? -12.806 -10.553 -1.404 1.00 84.31 89 GLU A C 1
ATOM 672 O O . GLU A 1 89 ? -13.234 -10.125 -0.331 1.00 84.31 89 GLU A O 1
ATOM 677 N N . VAL A 1 90 ? -11.498 -10.572 -1.666 1.00 82.75 90 VAL A N 1
ATOM 678 C CA . VAL A 1 90 ? -10.466 -10.090 -0.735 1.00 82.75 90 VAL A CA 1
ATOM 679 C C . VAL A 1 90 ? -10.628 -8.589 -0.476 1.00 82.75 90 VAL A C 1
ATOM 681 O O . VAL A 1 90 ? -10.553 -8.159 0.675 1.00 82.75 90 VAL A O 1
ATOM 684 N N . GLY A 1 91 ? -10.933 -7.791 -1.504 1.00 80.38 91 GLY A N 1
ATOM 685 C CA . GLY A 1 91 ? -11.237 -6.365 -1.346 1.00 80.38 91 GLY A CA 1
ATOM 686 C C . GLY A 1 91 ? -12.508 -6.107 -0.525 1.00 80.38 91 GLY A C 1
ATOM 687 O O . GLY A 1 91 ? -12.576 -5.164 0.267 1.00 80.38 91 GLY A O 1
ATOM 688 N N . GLU A 1 92 ? -13.524 -6.956 -0.659 1.00 81.56 92 GLU A N 1
ATOM 689 C CA . GLU A 1 92 ? -14.730 -6.911 0.175 1.00 81.56 92 GLU A CA 1
ATOM 690 C C . GLU A 1 92 ? -14.461 -7.347 1.620 1.00 81.56 92 GLU A C 1
ATOM 692 O O . GLU A 1 92 ? -14.987 -6.728 2.549 1.00 81.56 92 GLU A O 1
ATOM 697 N N . ARG A 1 93 ? -13.600 -8.348 1.833 1.00 78.75 93 ARG A N 1
ATOM 698 C CA . ARG A 1 93 ? -13.150 -8.782 3.165 1.00 78.75 93 ARG A CA 1
ATOM 699 C C . ARG A 1 93 ? -12.373 -7.680 3.878 1.00 78.75 93 ARG A C 1
ATOM 701 O O . ARG A 1 93 ? -12.662 -7.428 5.043 1.00 78.75 93 ARG A O 1
ATOM 708 N N . TYR A 1 94 ? -11.473 -6.989 3.179 1.00 70.31 94 TYR A N 1
ATOM 709 C CA . TYR A 1 94 ? -10.737 -5.842 3.721 1.00 70.31 94 TYR A CA 1
ATOM 710 C C . TYR A 1 94 ? -11.678 -4.700 4.125 1.00 70.31 94 TYR A C 1
ATOM 712 O O . TYR A 1 94 ? -11.591 -4.201 5.243 1.00 70.31 94 TYR A O 1
ATOM 720 N N . ARG A 1 95 ? -12.661 -4.355 3.277 1.00 74.31 95 ARG A N 1
ATOM 721 C CA . ARG A 1 95 ? -13.689 -3.351 3.622 1.00 74.31 95 ARG A CA 1
ATOM 722 C C . ARG A 1 95 ? -14.543 -3.764 4.820 1.00 74.31 95 ARG A C 1
ATOM 724 O O . ARG A 1 95 ? -14.866 -2.928 5.660 1.00 74.31 95 ARG A O 1
ATOM 731 N N . ARG A 1 96 ? -14.901 -5.050 4.930 1.00 71.81 96 ARG A N 1
ATOM 732 C CA . ARG A 1 96 ? -15.575 -5.567 6.132 1.00 71.81 96 ARG A CA 1
ATOM 733 C C . ARG A 1 96 ? -14.667 -5.492 7.353 1.00 71.81 96 ARG A C 1
ATOM 735 O O . ARG A 1 96 ? -15.174 -5.184 8.417 1.00 71.81 96 ARG A O 1
ATOM 742 N N . GLN A 1 97 ? -13.363 -5.728 7.222 1.00 58.72 97 GLN A N 1
ATOM 743 C CA . GLN A 1 97 ? -12.408 -5.625 8.327 1.00 58.72 97 GLN A CA 1
ATOM 744 C C . GLN A 1 97 ? -12.237 -4.189 8.828 1.00 58.72 97 GLN A C 1
ATOM 746 O O . GLN A 1 97 ? -12.210 -3.998 10.038 1.00 58.72 97 GLN A O 1
ATOM 751 N N . GLU A 1 98 ? -12.236 -3.180 7.956 1.00 54.53 98 GLU A N 1
ATOM 752 C CA . GLU A 1 98 ? -12.262 -1.775 8.399 1.00 54.53 98 GLU A CA 1
ATOM 753 C C . GLU A 1 98 ? -13.551 -1.425 9.166 1.00 54.53 98 GLU A C 1
ATOM 755 O O . GLU A 1 98 ? -13.514 -0.634 10.105 1.00 54.53 98 GLU A O 1
ATOM 760 N N . GLY A 1 99 ? -14.677 -2.079 8.851 1.00 52.88 99 GLY A N 1
ATOM 761 C CA . GLY A 1 99 ? -15.918 -1.991 9.634 1.00 52.88 99 GLY A CA 1
ATOM 762 C C . GLY A 1 99 ? -15.987 -2.912 10.865 1.00 52.88 99 GLY A C 1
ATOM 763 O O . GLY A 1 99 ? -16.817 -2.686 11.742 1.00 52.88 99 GLY A O 1
ATOM 764 N N . ASN A 1 100 ? -15.135 -3.941 10.942 1.00 47.06 100 ASN A N 1
ATOM 765 C CA . ASN A 1 100 ? -15.161 -4.998 11.964 1.00 47.06 100 ASN A CA 1
ATOM 766 C C . ASN A 1 100 ? -13.942 -4.973 12.902 1.00 47.06 100 ASN A C 1
ATOM 768 O O . ASN A 1 100 ? -13.867 -5.775 13.831 1.00 47.06 100 ASN A O 1
ATOM 772 N N . SER A 1 101 ? -12.994 -4.049 12.709 1.00 44.56 101 SER A N 1
ATOM 773 C CA . SER A 1 101 ? -11.838 -3.847 13.597 1.00 44.56 101 SER A CA 1
ATOM 774 C C . SER A 1 101 ? -12.223 -3.263 14.967 1.00 44.56 101 SER A C 1
ATOM 776 O O . SER A 1 101 ? -11.356 -3.032 15.803 1.00 44.56 101 SER A O 1
ATOM 778 N N . THR A 1 102 ? -13.517 -3.068 15.227 1.00 50.09 102 THR A N 1
ATOM 779 C CA . THR A 1 102 ? -14.097 -2.854 16.560 1.00 50.09 102 THR A CA 1
ATOM 780 C C . THR A 1 102 ? -14.438 -4.162 17.293 1.00 50.09 102 THR A C 1
ATOM 782 O O . THR A 1 102 ? -14.698 -4.121 18.491 1.00 50.09 102 THR A O 1
ATOM 785 N N . GLN A 1 103 ? -14.413 -5.331 16.633 1.00 48.34 103 GLN A N 1
ATOM 786 C CA . GLN A 1 103 ? -14.719 -6.630 17.266 1.00 48.34 103 GLN A CA 1
ATOM 787 C C . GLN A 1 103 ? -13.498 -7.374 17.835 1.00 48.34 103 GLN A C 1
ATOM 789 O O . GLN A 1 103 ? -13.673 -8.350 18.561 1.00 48.34 103 GLN A O 1
ATOM 794 N N . ALA A 1 104 ? -12.268 -6.937 17.540 1.00 40.88 104 ALA A N 1
ATOM 795 C CA . ALA A 1 104 ? -11.062 -7.489 18.173 1.00 40.88 104 ALA A CA 1
ATOM 796 C C . ALA A 1 104 ? -10.730 -6.823 19.524 1.00 40.88 104 ALA A C 1
ATOM 798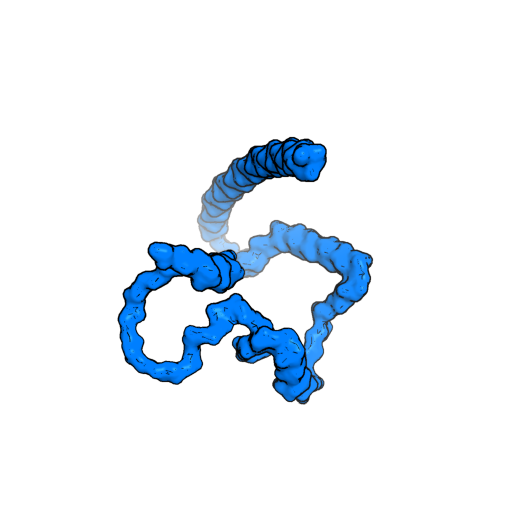 O O . ALA A 1 104 ? -9.870 -7.301 20.257 1.00 40.88 104 ALA A O 1
ATOM 799 N N . THR A 1 105 ? -11.446 -5.761 19.895 1.00 47.38 105 THR A N 1
ATOM 800 C CA . THR A 1 105 ? -11.746 -5.481 21.298 1.00 47.38 105 THR A CA 1
ATOM 801 C C . THR A 1 105 ? -12.883 -6.406 21.682 1.00 47.38 105 THR A C 1
ATOM 803 O O . THR A 1 105 ? -13.975 -6.291 21.131 1.00 47.38 105 THR A O 1
ATOM 806 N N . SER A 1 106 ? -12.584 -7.352 22.574 1.00 43.69 106 SER A N 1
ATOM 807 C CA . SER A 1 106 ? -13.536 -8.176 23.319 1.00 43.69 106 SER A CA 1
ATOM 808 C C . SER A 1 106 ? -14.933 -7.572 23.331 1.00 43.69 106 SER A C 1
ATOM 810 O O . SER A 1 106 ? -15.063 -6.412 23.722 1.00 43.69 106 SER A O 1
ATOM 812 N N . VAL A 1 107 ? -15.942 -8.361 22.951 1.00 49.94 107 VAL A N 1
ATOM 813 C CA . VAL A 1 107 ? -17.353 -8.146 23.290 1.00 49.94 107 VAL A CA 1
ATOM 814 C C . VAL A 1 107 ? -17.413 -7.442 24.645 1.00 49.94 107 VAL A C 1
ATOM 816 O O . VAL A 1 107 ? -17.203 -8.071 25.680 1.00 49.94 107 VAL A O 1
ATOM 819 N N . LEU A 1 108 ? -17.575 -6.116 24.640 1.00 53.31 108 LEU A N 1
ATOM 820 C CA . LEU A 1 108 ? -17.810 -5.397 25.873 1.00 53.31 108 LEU A CA 1
ATOM 821 C C . LEU A 1 108 ? -19.214 -5.822 26.229 1.00 53.31 108 LEU A C 1
ATOM 823 O O . LEU A 1 108 ? -20.174 -5.481 25.538 1.00 53.31 108 LEU A O 1
ATOM 827 N N . ASP A 1 109 ? -19.297 -6.657 27.251 1.00 49.62 109 ASP A N 1
ATOM 828 C CA . ASP A 1 109 ? -20.541 -7.020 27.879 1.00 49.62 109 ASP A CA 1
ATOM 829 C C . ASP A 1 109 ? -21.132 -5.742 28.491 1.00 49.62 109 ASP A C 1
ATOM 831 O O . ASP A 1 109 ? -20.916 -5.399 29.652 1.00 49.62 109 ASP A O 1
ATOM 835 N N . VAL A 1 110 ? -21.826 -4.961 27.655 1.00 55.81 110 VAL A N 1
ATOM 836 C CA . VAL A 1 110 ? -22.550 -3.743 28.049 1.00 55.81 110 VAL A CA 1
ATOM 837 C C . VAL A 1 110 ? -23.632 -4.091 29.086 1.00 55.81 110 VAL A C 1
ATOM 839 O O . VAL A 1 110 ? -24.151 -3.205 29.758 1.00 55.81 110 VAL A O 1
ATOM 842 N N . GLN A 1 111 ? -23.952 -5.378 29.269 1.00 55.50 111 GLN A N 1
ATOM 843 C CA . GLN A 1 111 ? -25.029 -5.846 30.134 1.00 55.50 111 GLN A CA 1
ATOM 844 C C . GLN A 1 111 ? -24.668 -5.908 31.631 1.00 55.50 111 GLN A C 1
ATOM 846 O O . GLN A 1 111 ? -25.558 -6.191 32.430 1.00 55.50 111 GLN A O 1
ATOM 851 N N . ALA A 1 112 ? -23.435 -5.583 32.046 1.00 59.00 112 ALA A N 1
ATOM 852 C CA . ALA A 1 112 ? -23.020 -5.682 33.455 1.00 59.00 112 ALA A CA 1
ATOM 853 C C . ALA A 1 112 ? -22.648 -4.356 34.152 1.00 59.00 112 ALA A C 1
ATOM 855 O O . ALA A 1 112 ? -22.235 -4.385 35.310 1.00 59.00 112 ALA A O 1
ATOM 856 N N . ILE A 1 113 ? -22.790 -3.190 33.507 1.00 61.00 113 ILE A N 1
ATOM 857 C CA . ILE A 1 113 ? -22.445 -1.905 34.147 1.00 61.00 113 ILE A CA 1
ATOM 858 C C . ILE A 1 113 ? -23.706 -1.260 34.728 1.00 61.00 113 ILE A C 1
ATOM 860 O O . ILE A 1 113 ? -24.418 -0.514 34.058 1.00 61.00 113 ILE A O 1
ATOM 864 N N . THR A 1 114 ? -23.997 -1.562 35.991 1.00 72.62 114 THR A N 1
ATOM 865 C CA . THR A 1 114 ? -25.122 -0.969 36.733 1.00 72.62 114 THR A CA 1
ATOM 866 C C . THR A 1 114 ? -24.799 0.387 37.372 1.00 72.62 114 THR A C 1
ATOM 868 O O . THR A 1 114 ? -25.725 1.085 37.781 1.00 72.62 114 THR A O 1
ATOM 871 N N . ASP A 1 115 ? -23.520 0.781 37.461 1.00 85.38 115 ASP A N 1
ATOM 872 C CA . ASP A 1 115 ? -23.099 2.031 38.109 1.00 85.38 115 ASP A CA 1
ATOM 873 C C . ASP A 1 115 ? -22.935 3.196 37.100 1.00 85.38 115 ASP A C 1
ATOM 875 O O . ASP A 1 115 ? -22.067 3.148 36.220 1.00 85.38 115 ASP A O 1
ATOM 879 N N . PRO A 1 116 ? -23.721 4.286 37.222 1.00 85.12 116 PRO A N 1
ATOM 880 C CA . PRO A 1 116 ? -23.576 5.471 36.377 1.00 85.12 116 PRO A CA 1
ATOM 881 C C . PRO A 1 116 ? -22.229 6.199 36.526 1.00 85.12 116 PRO A C 1
ATOM 883 O O . PRO A 1 116 ? -21.862 6.947 35.616 1.00 85.12 116 PRO A O 1
ATOM 886 N N . ALA A 1 117 ? -21.491 6.029 37.629 1.00 88.31 117 ALA A N 1
ATOM 887 C CA . ALA A 1 117 ? -20.159 6.618 37.786 1.00 88.31 117 ALA A CA 1
ATOM 888 C C . ALA A 1 117 ? -19.112 5.895 36.921 1.00 88.31 117 ALA A C 1
ATOM 890 O O . ALA A 1 117 ? -18.335 6.545 36.221 1.00 88.31 117 ALA A O 1
ATOM 891 N N . GLU A 1 118 ? -19.152 4.562 36.893 1.00 87.25 118 GLU A N 1
ATOM 892 C CA . GLU A 1 118 ? -18.264 3.743 36.062 1.00 87.25 118 GLU A CA 1
ATOM 893 C C . GLU A 1 118 ? -18.503 3.994 34.564 1.00 87.25 118 GLU A C 1
ATOM 895 O O . GLU A 1 118 ? -17.554 4.135 33.792 1.00 87.25 118 GLU A O 1
ATOM 900 N N . LEU A 1 119 ? -19.766 4.156 34.150 1.00 87.88 119 LEU A N 1
ATOM 901 C CA . LEU A 1 119 ? -20.107 4.530 32.771 1.00 87.88 119 LEU A CA 1
ATOM 902 C C . LEU A 1 119 ? -19.520 5.887 32.365 1.00 87.88 119 LEU A C 1
ATOM 904 O O . LEU A 1 119 ? -19.016 6.033 31.251 1.00 87.88 119 LEU A O 1
ATOM 908 N N . ARG A 1 120 ? -19.573 6.885 33.257 1.00 90.19 120 ARG A N 1
ATOM 909 C CA . ARG A 1 120 ? -18.987 8.210 32.998 1.00 90.19 120 ARG A CA 1
ATOM 910 C C . ARG A 1 120 ? -17.473 8.129 32.855 1.00 90.19 120 ARG A C 1
ATOM 912 O O . ARG A 1 120 ? -16.932 8.748 31.945 1.00 90.19 120 ARG A O 1
ATOM 919 N N . GLN A 1 121 ? -16.819 7.353 33.713 1.00 91.62 121 GLN A N 1
ATOM 920 C CA . GLN A 1 121 ? -15.374 7.158 33.662 1.00 91.62 121 GLN A CA 1
ATOM 921 C C . GLN A 1 121 ? -14.945 6.487 32.349 1.00 91.62 121 GLN A C 1
ATOM 923 O O . GLN A 1 121 ? -14.085 7.011 31.646 1.00 91.62 121 GLN A O 1
ATOM 928 N N . ARG A 1 122 ? -15.620 5.404 31.945 1.00 88.62 122 ARG A N 1
ATOM 929 C CA . ARG A 1 122 ? -15.342 4.730 30.665 1.00 88.62 122 ARG A CA 1
ATOM 930 C C . ARG A 1 122 ? -15.599 5.621 29.451 1.00 88.62 122 ARG A C 1
ATOM 932 O O . ARG A 1 122 ? -14.893 5.504 28.455 1.00 88.62 122 ARG A O 1
ATOM 939 N N . LEU A 1 123 ? -16.596 6.507 29.511 1.00 90.31 123 LEU A N 1
ATOM 940 C CA . LEU A 1 123 ? -16.840 7.478 28.445 1.00 90.31 123 LEU A CA 1
ATOM 941 C C . LEU A 1 123 ? -15.684 8.481 28.327 1.00 90.31 123 LEU A C 1
ATOM 943 O O . LEU A 1 123 ? -15.272 8.784 27.214 1.00 90.31 123 LEU A O 1
ATOM 947 N N . ILE A 1 124 ? -15.151 8.969 29.451 1.00 92.31 124 ILE A N 1
ATOM 948 C CA . ILE A 1 124 ? -13.985 9.866 29.461 1.00 92.31 124 ILE A CA 1
ATOM 949 C C . ILE A 1 124 ? -12.775 9.156 28.848 1.00 92.31 124 ILE A C 1
ATOM 951 O O . ILE A 1 124 ? -12.184 9.673 27.905 1.00 92.31 124 ILE A O 1
ATOM 955 N N . GLU A 1 125 ? -12.478 7.939 29.300 1.00 93.06 125 GLU A N 1
ATOM 956 C CA . GLU A 1 125 ? -11.372 7.134 28.768 1.00 93.06 125 GLU A CA 1
ATOM 957 C C . GLU A 1 125 ? -11.541 6.845 27.270 1.00 93.06 125 GLU A C 1
ATOM 959 O O . GLU A 1 125 ? -10.589 6.945 26.500 1.00 93.06 125 GLU A O 1
ATOM 964 N N . ALA A 1 126 ? -12.758 6.532 26.816 1.00 91.81 126 ALA A N 1
ATOM 965 C CA . ALA A 1 126 ? -13.040 6.316 25.399 1.00 91.81 126 ALA A CA 1
ATOM 966 C C . ALA A 1 126 ? -12.848 7.590 24.559 1.00 91.81 126 ALA A C 1
ATOM 968 O O . ALA A 1 126 ? -12.360 7.505 23.432 1.00 91.81 126 ALA A O 1
ATOM 969 N N . LEU A 1 127 ? -13.204 8.764 25.092 1.00 93.75 127 LEU A N 1
ATOM 970 C CA . LEU A 1 127 ? -12.989 10.048 24.419 1.00 93.75 127 LEU A CA 1
ATOM 971 C C . LEU A 1 127 ? -11.500 10.401 24.334 1.00 93.75 127 LEU A C 1
ATOM 973 O O . LEU A 1 127 ? -11.039 10.832 23.277 1.00 93.75 127 LEU A O 1
ATOM 977 N N . GLU A 1 128 ? -10.743 10.184 25.409 1.00 94.75 128 GLU A N 1
ATOM 978 C CA . GLU A 1 128 ? -9.293 10.409 25.436 1.00 94.75 128 GLU A CA 1
ATOM 979 C C . GLU A 1 128 ? -8.566 9.459 24.478 1.00 94.75 128 GLU A C 1
ATOM 981 O O . GLU A 1 128 ? -7.794 9.906 23.628 1.00 94.75 128 GLU A O 1
ATOM 986 N N . ASN A 1 129 ? -8.887 8.163 24.530 1.00 94.31 129 ASN A N 1
ATOM 987 C CA . ASN A 1 129 ? -8.346 7.170 23.602 1.00 94.31 129 ASN A CA 1
ATOM 988 C C . ASN A 1 129 ? -8.724 7.495 22.151 1.00 94.31 129 ASN A C 1
ATOM 990 O O . ASN A 1 129 ? -7.892 7.374 21.254 1.00 94.31 129 ASN A O 1
ATOM 994 N N . GLY A 1 130 ? -9.954 7.960 21.915 1.00 94.06 130 GLY A N 1
ATOM 995 C CA . GLY A 1 130 ? -10.404 8.410 20.601 1.00 94.06 130 GLY A CA 1
ATOM 996 C C . GLY A 1 130 ? -9.583 9.585 20.066 1.00 94.06 130 GLY A C 1
ATOM 997 O O . GLY A 1 130 ? -9.194 9.572 18.900 1.00 94.06 130 GLY A O 1
ATOM 998 N N . ALA A 1 131 ? -9.261 10.568 20.910 1.00 95.00 131 ALA A N 1
ATOM 999 C CA . ALA A 1 131 ? -8.432 11.709 20.524 1.00 95.00 131 ALA A CA 1
ATOM 1000 C C . ALA A 1 131 ? -6.991 11.295 20.179 1.00 95.00 131 ALA A C 1
ATOM 1002 O O . ALA A 1 131 ? -6.435 11.762 19.183 1.00 95.00 131 ALA A O 1
ATOM 1003 N N . VAL A 1 132 ? -6.404 10.384 20.962 1.00 95.38 132 VAL A N 1
ATOM 1004 C CA . VAL A 1 132 ? -5.055 9.849 20.711 1.00 95.38 132 VAL A CA 1
ATOM 1005 C C . VAL A 1 132 ? -5.014 9.059 19.402 1.00 95.38 132 VAL A C 1
ATOM 1007 O O . VAL A 1 132 ? -4.145 9.299 18.563 1.00 95.38 132 VAL A O 1
ATOM 1010 N N . LEU A 1 133 ? -5.982 8.166 19.184 1.00 95.31 133 LEU A N 1
ATOM 1011 C CA . LEU A 1 133 ? -6.081 7.387 17.947 1.00 95.31 133 LEU A CA 1
ATOM 1012 C C . LEU A 1 133 ? -6.298 8.285 16.725 1.00 95.31 133 LEU A C 1
ATOM 1014 O O . LEU A 1 133 ? -5.724 8.032 15.666 1.00 95.31 133 LEU A O 1
ATOM 1018 N N . GLN A 1 134 ? -7.081 9.354 16.867 1.00 95.00 134 GLN A N 1
ATOM 1019 C CA . GLN A 1 134 ? -7.285 10.336 15.805 1.00 95.00 134 GLN A CA 1
ATOM 1020 C C . GLN A 1 134 ? -5.979 11.067 15.457 1.00 95.00 134 GLN A C 1
ATOM 1022 O O . GLN A 1 134 ? -5.644 11.198 14.280 1.00 95.00 134 GLN A O 1
ATOM 1027 N N . GLN A 1 135 ? -5.202 11.477 16.462 1.00 97.88 135 GLN A N 1
ATOM 1028 C CA . GLN A 1 135 ? -3.895 12.098 16.245 1.00 97.88 135 GLN A CA 1
ATOM 1029 C C . GLN A 1 135 ? -2.909 11.138 15.561 1.00 97.88 135 GLN A C 1
ATOM 1031 O O . GLN A 1 135 ? -2.174 11.534 14.652 1.00 97.88 135 GLN A O 1
ATOM 1036 N N . GLU A 1 136 ? -2.877 9.869 15.976 1.00 96.00 136 GLU A N 1
ATOM 1037 C CA . GLU A 1 136 ? -2.013 8.864 15.355 1.00 96.00 136 GLU A CA 1
ATOM 1038 C C . GLU A 1 136 ? -2.424 8.576 13.907 1.00 96.00 136 GLU A C 1
ATOM 1040 O O . GLU A 1 136 ? -1.557 8.502 13.029 1.00 96.00 136 GLU A O 1
ATOM 1045 N N . LYS A 1 137 ? -3.730 8.490 13.637 1.00 96.31 137 LYS A N 1
ATOM 1046 C CA . LYS A 1 137 ? -4.273 8.363 12.283 1.00 96.31 137 LYS A CA 1
ATOM 1047 C C . LYS A 1 137 ? -3.807 9.515 11.394 1.00 96.31 137 LYS A C 1
ATOM 1049 O O . LYS A 1 137 ? -3.247 9.262 10.330 1.00 96.31 137 LYS A O 1
ATOM 1054 N N . GLU A 1 138 ? -3.964 10.759 11.840 1.00 98.00 138 GLU A N 1
ATOM 1055 C CA . GLU A 1 138 ? -3.529 11.939 11.079 1.00 98.00 138 GLU A CA 1
ATOM 1056 C C . GLU A 1 138 ? -2.018 11.914 10.804 1.00 98.00 138 GLU A C 1
ATOM 1058 O O . GLU A 1 138 ? -1.573 12.221 9.695 1.00 98.00 138 GLU A O 1
ATOM 1063 N N . ARG A 1 139 ? -1.212 11.475 11.777 1.00 98.06 139 ARG A N 1
ATOM 1064 C CA . ARG A 1 139 ? 0.239 11.306 11.603 1.00 98.06 139 ARG A CA 1
ATOM 1065 C C . ARG A 1 139 ? 0.571 10.261 10.534 1.00 98.06 139 ARG A C 1
ATOM 1067 O O . ARG A 1 139 ? 1.474 10.480 9.723 1.00 98.06 139 ARG A O 1
ATOM 1074 N N . LEU A 1 140 ? -0.127 9.125 10.536 1.00 97.25 140 LEU A N 1
ATOM 1075 C CA . LEU A 1 140 ? 0.069 8.061 9.548 1.00 97.25 140 LEU A CA 1
ATOM 1076 C C . LEU A 1 140 ? -0.370 8.501 8.150 1.00 97.25 140 LEU A C 1
ATOM 1078 O O . LEU A 1 140 ? 0.352 8.250 7.186 1.00 97.25 140 LEU A O 1
ATOM 1082 N N . GLU A 1 141 ? -1.496 9.204 8.039 1.00 97.44 141 GLU A N 1
ATOM 1083 C CA . GLU A 1 141 ? -1.986 9.760 6.774 1.00 97.44 141 GLU A CA 1
ATOM 1084 C C . GLU A 1 141 ? -0.999 10.777 6.184 1.00 97.44 141 GLU A C 1
ATOM 1086 O O . GLU A 1 141 ? -0.657 10.698 5.002 1.00 97.44 141 GLU A O 1
ATOM 1091 N N . GLN A 1 142 ? -0.457 11.679 7.009 1.00 98.25 142 GLN A N 1
ATOM 1092 C CA . GLN A 1 142 ? 0.583 12.625 6.587 1.00 98.25 142 GLN A CA 1
ATOM 1093 C C . GLN A 1 142 ? 1.854 11.909 6.117 1.00 98.25 142 GLN A C 1
ATOM 1095 O O . GLN A 1 142 ? 2.427 12.261 5.083 1.00 98.25 142 GLN A O 1
ATOM 1100 N N . HIS A 1 143 ? 2.290 10.885 6.851 1.00 97.94 143 HIS A N 1
ATOM 1101 C CA . HIS A 1 143 ? 3.463 10.102 6.478 1.00 97.94 143 HIS A CA 1
ATOM 1102 C C . HIS A 1 143 ? 3.248 9.344 5.160 1.00 97.94 143 HIS A C 1
ATOM 1104 O O . HIS A 1 143 ? 4.122 9.352 4.291 1.00 97.94 143 HIS A O 1
ATOM 1110 N N . ALA A 1 144 ? 2.071 8.745 4.968 1.00 97.31 144 ALA A N 1
ATOM 1111 C CA . ALA A 1 144 ? 1.704 8.077 3.724 1.00 97.31 144 ALA A CA 1
ATOM 1112 C C . ALA A 1 144 ? 1.685 9.055 2.539 1.00 97.31 144 ALA A C 1
ATOM 1114 O O . ALA A 1 144 ? 2.242 8.747 1.484 1.00 97.31 144 ALA A O 1
ATOM 1115 N N . ALA A 1 145 ? 1.127 10.256 2.724 1.00 97.88 145 ALA A N 1
ATOM 1116 C CA . ALA A 1 145 ? 1.133 11.303 1.705 1.00 97.88 145 ALA A CA 1
ATOM 1117 C C . ALA A 1 145 ? 2.563 11.741 1.337 1.00 97.88 145 ALA A C 1
ATOM 1119 O O . ALA A 1 145 ? 2.886 11.895 0.156 1.00 97.88 145 ALA A O 1
ATOM 1120 N N . HIS A 1 146 ? 3.444 11.883 2.331 1.00 98.00 146 HIS A N 1
ATOM 1121 C CA . HIS A 1 146 ? 4.846 12.222 2.099 1.00 98.00 146 HIS A CA 1
ATOM 1122 C C . HIS A 1 146 ? 5.595 11.126 1.324 1.00 98.00 146 HIS A C 1
ATOM 1124 O O . HIS A 1 146 ? 6.309 11.424 0.363 1.00 98.00 146 HIS A O 1
ATOM 1130 N N . LEU A 1 147 ? 5.409 9.856 1.695 1.00 98.25 147 LEU A N 1
ATOM 1131 C CA . LEU A 1 147 ? 6.000 8.727 0.973 1.00 98.25 147 LEU A CA 1
ATOM 1132 C C . LEU A 1 147 ? 5.479 8.630 -0.463 1.00 98.25 147 LEU A C 1
ATOM 1134 O O . LEU A 1 147 ? 6.265 8.398 -1.379 1.00 98.25 147 LEU A O 1
ATOM 1138 N N . ALA A 1 148 ? 4.178 8.842 -0.678 1.00 98.06 148 ALA A N 1
ATOM 1139 C CA . ALA A 1 148 ? 3.589 8.852 -2.014 1.00 98.06 148 ALA A CA 1
ATOM 1140 C C . ALA A 1 148 ? 4.220 9.940 -2.895 1.00 98.06 148 ALA A C 1
ATOM 1142 O O . ALA A 1 148 ? 4.601 9.666 -4.033 1.00 98.06 148 ALA A O 1
ATOM 1143 N N . HIS A 1 149 ? 4.407 11.145 -2.352 1.00 98.12 149 HIS A N 1
ATOM 1144 C CA . HIS A 1 149 ? 5.087 12.227 -3.058 1.00 98.12 149 HIS A CA 1
ATOM 1145 C C . HIS A 1 149 ? 6.541 11.869 -3.404 1.00 98.12 149 HIS A C 1
ATOM 1147 O O . HIS A 1 149 ? 6.946 11.985 -4.560 1.00 98.12 149 HIS A O 1
ATOM 1153 N N . SER A 1 150 ? 7.309 11.374 -2.430 1.00 98.19 150 SER A N 1
ATOM 1154 C CA . SER A 1 150 ? 8.704 10.967 -2.642 1.00 98.19 150 SER A CA 1
ATOM 1155 C C . SER A 1 150 ? 8.831 9.850 -3.681 1.00 98.19 150 SER A C 1
ATOM 1157 O O . SER A 1 150 ? 9.720 9.905 -4.527 1.00 98.19 150 SER A O 1
ATOM 1159 N N . ASN A 1 151 ? 7.917 8.877 -3.682 1.00 97.81 151 ASN A N 1
ATOM 1160 C CA . ASN A 1 151 ? 7.888 7.814 -4.686 1.00 97.81 151 ASN A CA 1
ATOM 1161 C C . ASN A 1 151 ? 7.648 8.352 -6.099 1.00 97.81 151 ASN A C 1
ATOM 1163 O O . ASN A 1 151 ? 8.335 7.929 -7.025 1.00 97.81 151 ASN A O 1
ATOM 1167 N N . VAL A 1 152 ? 6.714 9.292 -6.276 1.00 98.38 152 VAL A N 1
ATOM 1168 C CA . VAL A 1 152 ? 6.470 9.920 -7.586 1.00 98.38 152 VAL A CA 1
ATOM 1169 C C . VAL A 1 152 ? 7.712 10.670 -8.064 1.00 98.38 152 VAL A C 1
ATOM 1171 O O . VAL A 1 152 ? 8.121 10.511 -9.213 1.00 98.38 152 VAL A O 1
ATOM 1174 N N . THR A 1 153 ? 8.354 11.431 -7.180 1.00 98.12 153 THR A N 1
ATOM 1175 C CA . THR A 1 153 ? 9.577 12.177 -7.505 1.00 98.12 153 THR A CA 1
ATOM 1176 C C . THR A 1 153 ? 10.736 11.247 -7.873 1.00 98.12 153 THR A C 1
ATOM 1178 O O . THR A 1 153 ? 11.406 11.468 -8.880 1.00 98.12 15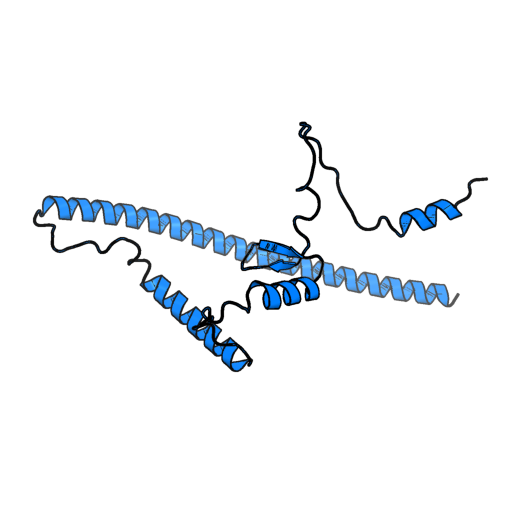3 THR A O 1
ATOM 1181 N N . LEU A 1 154 ? 10.953 10.173 -7.107 1.00 98.00 154 LEU A N 1
ATOM 1182 C CA . LEU A 1 154 ? 11.993 9.181 -7.401 1.00 98.00 154 LEU A CA 1
ATOM 1183 C C . LEU A 1 154 ? 11.711 8.422 -8.700 1.00 98.00 154 LEU A C 1
ATOM 1185 O O . LEU A 1 154 ? 12.638 8.180 -9.470 1.00 98.00 154 LEU A O 1
ATOM 1189 N N . LYS A 1 155 ? 10.446 8.083 -8.974 1.00 98.06 155 LYS A N 1
ATOM 1190 C CA . LYS A 1 155 ? 10.040 7.456 -10.238 1.00 98.06 155 LYS A CA 1
ATOM 1191 C C . LYS A 1 155 ? 10.361 8.367 -11.422 1.00 98.06 155 LYS A C 1
ATOM 1193 O O . LYS A 1 155 ? 10.978 7.903 -12.372 1.00 98.06 155 LYS A O 1
ATOM 1198 N N . ALA A 1 156 ? 10.002 9.648 -11.337 1.00 98.19 156 ALA A N 1
ATOM 1199 C CA . ALA A 1 156 ? 10.277 10.617 -12.396 1.00 98.19 156 ALA A CA 1
ATOM 1200 C C . ALA A 1 156 ? 11.785 10.762 -12.665 1.00 98.19 156 ALA A C 1
ATOM 1202 O O . ALA A 1 156 ? 12.203 10.723 -13.819 1.00 98.19 156 ALA A O 1
ATOM 1203 N N . ALA A 1 157 ? 12.603 10.852 -11.610 1.00 98.12 157 ALA A N 1
ATOM 1204 C CA . ALA A 1 157 ? 14.059 10.904 -11.747 1.00 98.12 157 ALA A CA 1
ATOM 1205 C C . ALA A 1 157 ? 14.637 9.610 -12.351 1.00 98.12 157 ALA A C 1
ATOM 1207 O O . ALA A 1 157 ? 15.528 9.663 -13.194 1.00 98.12 157 ALA A O 1
ATOM 1208 N N . SER A 1 158 ? 14.110 8.446 -11.957 1.00 98.06 158 SER A N 1
ATOM 1209 C CA . SER A 1 158 ? 14.501 7.156 -12.539 1.00 98.06 158 SER A CA 1
ATOM 1210 C C . SER A 1 158 ? 14.190 7.094 -14.035 1.00 98.06 158 SER A C 1
ATOM 1212 O O . SER A 1 158 ? 15.038 6.667 -14.812 1.00 98.06 158 SER A O 1
ATOM 1214 N N . ASP A 1 159 ? 13.002 7.546 -14.446 1.00 98.38 159 ASP A N 1
ATOM 1215 C CA . ASP A 1 159 ? 12.577 7.531 -15.849 1.00 98.38 159 ASP A CA 1
ATOM 1216 C C . ASP A 1 159 ? 13.428 8.494 -16.706 1.00 98.38 159 ASP A C 1
ATOM 1218 O O . ASP A 1 159 ? 13.788 8.170 -17.842 1.00 98.38 159 ASP A O 1
ATOM 1222 N N . GLU A 1 160 ? 13.803 9.657 -1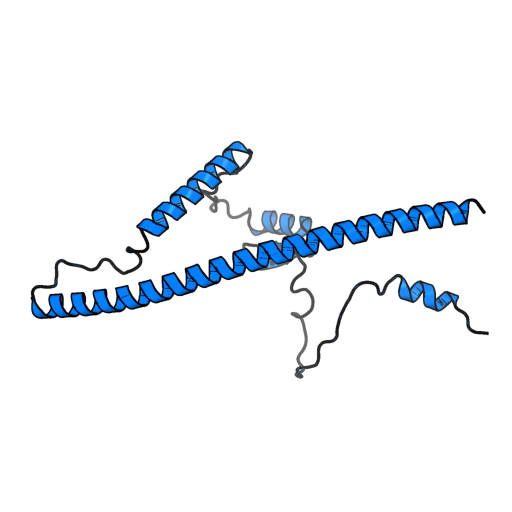6.160 1.00 98.12 160 GLU A N 1
ATOM 1223 C CA . GLU A 1 160 ? 14.719 10.601 -16.815 1.00 98.12 160 GLU A CA 1
ATOM 1224 C C . GLU A 1 160 ? 16.114 9.987 -17.021 1.00 98.12 160 GLU A C 1
ATOM 1226 O O . GLU A 1 160 ? 16.660 10.030 -18.130 1.00 98.12 160 GLU A O 1
ATOM 1231 N N . GLU A 1 161 ? 16.671 9.351 -15.988 1.00 97.88 161 GLU A N 1
ATOM 1232 C CA . GLU A 1 161 ? 17.975 8.685 -16.069 1.00 97.88 161 GLU A CA 1
ATOM 1233 C C . GLU A 1 161 ? 17.967 7.485 -17.025 1.00 97.88 161 GLU A C 1
ATOM 1235 O O . GLU A 1 161 ? 18.915 7.297 -17.795 1.00 97.88 161 GLU A O 1
ATOM 1240 N N . GLU A 1 162 ? 16.891 6.696 -17.053 1.00 97.75 162 GLU A N 1
ATOM 1241 C CA . GLU A 1 162 ? 16.717 5.617 -18.032 1.00 97.75 162 GLU A CA 1
ATOM 1242 C C . GLU A 1 162 ? 16.686 6.158 -19.470 1.00 97.75 162 GLU A C 1
ATOM 1244 O O . GLU A 1 162 ? 17.349 5.603 -20.358 1.00 97.75 162 GLU A O 1
ATOM 1249 N N . GLY A 1 163 ? 15.993 7.279 -19.698 1.00 98.06 163 GLY A N 1
ATOM 1250 C CA . GLY A 1 163 ? 15.977 7.977 -20.984 1.00 98.06 163 GLY A CA 1
ATOM 1251 C C . GLY A 1 163 ? 17.365 8.469 -21.407 1.00 98.06 163 GLY A C 1
ATOM 1252 O O . GLY A 1 163 ? 17.808 8.211 -22.534 1.00 98.06 163 GLY A O 1
ATOM 1253 N N . ASN A 1 164 ? 18.095 9.105 -20.488 1.00 97.88 164 ASN A N 1
ATOM 1254 C CA . ASN A 1 164 ? 19.470 9.558 -20.714 1.00 97.88 164 ASN A CA 1
ATOM 1255 C C . ASN A 1 164 ? 20.402 8.382 -21.038 1.00 97.88 164 ASN A C 1
ATOM 1257 O O . ASN A 1 164 ? 21.189 8.440 -21.991 1.00 97.88 164 ASN A O 1
ATOM 1261 N N . GLN A 1 165 ? 20.284 7.281 -20.293 1.00 97.88 165 GLN A N 1
ATOM 1262 C CA . GLN A 1 165 ? 21.078 6.080 -20.518 1.00 97.88 165 GLN A CA 1
ATOM 1263 C C . GLN A 1 165 ? 20.789 5.459 -21.891 1.00 97.88 165 GLN A C 1
ATOM 1265 O O . GLN A 1 165 ? 21.724 5.052 -22.590 1.00 97.88 165 GLN A O 1
ATOM 1270 N N . ALA A 1 166 ? 19.520 5.391 -22.300 1.00 97.38 166 ALA A N 1
ATOM 1271 C CA . ALA A 1 166 ? 19.128 4.883 -23.612 1.00 97.38 166 ALA A CA 1
ATOM 1272 C C . ALA A 1 166 ? 19.720 5.736 -24.748 1.00 97.38 166 ALA A C 1
ATOM 1274 O O . ALA A 1 166 ? 20.347 5.189 -25.661 1.00 97.38 166 ALA A O 1
ATOM 1275 N N . ALA A 1 167 ? 19.619 7.064 -24.644 1.00 97.88 167 ALA A N 1
ATOM 1276 C CA . ALA A 1 167 ? 20.177 7.992 -25.627 1.00 97.88 167 ALA A CA 1
ATOM 1277 C C . ALA A 1 167 ? 21.711 7.885 -25.733 1.00 97.88 167 ALA A C 1
ATOM 1279 O O . ALA A 1 167 ? 22.274 7.893 -26.833 1.00 97.88 167 ALA A O 1
ATOM 1280 N N . LEU A 1 168 ? 22.412 7.747 -24.603 1.00 97.31 168 LEU A N 1
ATOM 1281 C CA . LEU A 1 168 ? 23.866 7.549 -24.590 1.00 97.31 168 LEU A CA 1
ATOM 1282 C C . LEU A 1 168 ? 24.269 6.203 -25.200 1.00 97.31 168 LEU A C 1
ATOM 1284 O O . LEU A 1 168 ? 25.213 6.154 -25.993 1.00 97.31 168 LEU A O 1
ATOM 1288 N N . LYS A 1 169 ? 23.541 5.123 -24.890 1.00 97.56 169 LYS A N 1
ATOM 1289 C CA . LYS A 1 169 ? 23.762 3.798 -25.492 1.00 97.56 169 LYS A CA 1
ATOM 1290 C C . LYS A 1 169 ? 23.583 3.834 -27.010 1.00 97.56 169 LYS A C 1
ATOM 1292 O O . LYS A 1 169 ? 24.381 3.233 -27.725 1.00 97.56 169 LYS A O 1
ATOM 1297 N N . GLU A 1 170 ? 22.575 4.541 -27.515 1.00 97.12 170 GLU A N 1
ATOM 1298 C CA . GLU A 1 170 ? 22.374 4.703 -28.959 1.00 97.12 170 GLU A CA 1
ATOM 1299 C C . GLU A 1 170 ? 23.533 5.469 -29.610 1.00 97.12 170 GLU A C 1
ATOM 1301 O O . GLU A 1 170 ? 24.095 5.016 -30.610 1.00 97.12 170 GLU A O 1
ATOM 1306 N N . ARG A 1 171 ? 23.964 6.583 -29.006 1.00 97.00 171 ARG A N 1
ATOM 1307 C CA . ARG A 1 171 ? 25.119 7.355 -29.494 1.00 97.00 171 ARG A CA 1
ATOM 1308 C C . ARG A 1 171 ? 26.399 6.522 -29.529 1.00 97.00 171 ARG A C 1
ATOM 1310 O O . ARG A 1 171 ? 27.141 6.613 -30.506 1.00 97.00 171 ARG A O 1
ATOM 1317 N N . LEU A 1 172 ? 26.646 5.703 -28.505 1.00 96.62 172 LEU A N 1
ATOM 1318 C CA . LEU A 1 172 ? 27.792 4.791 -28.473 1.00 96.62 172 LEU A CA 1
ATOM 1319 C C . LEU A 1 172 ? 27.736 3.780 -29.618 1.00 96.62 172 LEU A C 1
ATOM 1321 O O . LEU A 1 172 ? 28.710 3.675 -30.356 1.00 96.62 172 LEU A O 1
ATOM 1325 N N . LYS A 1 173 ? 26.586 3.133 -29.849 1.00 96.62 173 LYS A N 1
ATOM 1326 C CA . LYS A 1 173 ? 26.411 2.206 -30.982 1.00 96.62 173 LYS A CA 1
ATOM 1327 C C . LYS A 1 173 ? 26.711 2.870 -32.325 1.00 96.62 173 LYS A C 1
ATOM 1329 O O . LYS A 1 173 ? 27.372 2.281 -33.176 1.00 96.62 173 LYS A O 1
ATOM 1334 N N . VAL A 1 174 ? 26.249 4.108 -32.523 1.00 95.75 174 VAL A N 1
ATOM 1335 C CA . VAL A 1 174 ? 26.527 4.869 -33.752 1.00 95.75 174 VAL A CA 1
ATOM 1336 C C . VAL A 1 174 ? 28.025 5.144 -33.908 1.00 95.75 174 VAL A C 1
ATOM 1338 O O . VAL A 1 174 ? 28.555 5.045 -35.015 1.00 95.75 174 VAL A O 1
ATOM 1341 N N . LEU A 1 175 ? 28.723 5.495 -32.825 1.00 94.94 175 LEU A N 1
ATOM 1342 C CA . LEU A 1 175 ? 30.171 5.718 -32.854 1.00 94.94 175 LEU A CA 1
ATOM 1343 C C . LEU A 1 175 ? 30.947 4.421 -33.110 1.00 94.94 175 LEU A C 1
ATOM 1345 O O . LEU A 1 175 ? 31.853 4.424 -33.939 1.00 94.94 175 LEU A O 1
ATOM 1349 N N . GLU A 1 176 ? 30.565 3.317 -32.471 1.00 95.06 176 GLU A N 1
ATOM 1350 C CA . GLU A 1 176 ? 31.147 1.990 -32.703 1.00 95.06 176 GLU A CA 1
ATOM 1351 C C . GLU A 1 176 ? 30.975 1.548 -34.162 1.00 95.06 176 GLU A C 1
ATOM 1353 O O . GLU A 1 176 ? 31.934 1.095 -34.784 1.00 95.06 176 GLU A O 1
ATOM 1358 N N . ALA A 1 177 ? 29.793 1.759 -34.749 1.00 93.00 177 ALA A N 1
ATOM 1359 C CA . ALA A 1 177 ? 29.534 1.460 -36.158 1.00 93.00 177 ALA A CA 1
ATOM 1360 C C . ALA A 1 177 ? 30.383 2.318 -37.114 1.00 93.00 177 ALA A C 1
ATOM 1362 O O . ALA A 1 177 ? 30.873 1.829 -38.132 1.00 93.00 177 ALA A O 1
ATOM 1363 N N . LYS A 1 178 ? 30.594 3.600 -36.786 1.00 92.50 178 LYS A N 1
ATOM 1364 C CA . LYS A 1 178 ? 31.478 4.486 -37.564 1.00 92.50 178 LYS A CA 1
ATOM 1365 C C . LYS A 1 178 ? 32.946 4.081 -37.462 1.00 92.50 178 LYS A C 1
ATOM 1367 O O . LYS A 1 178 ? 33.680 4.250 -38.430 1.00 92.50 178 LYS A O 1
ATOM 1372 N N . LEU A 1 179 ? 33.374 3.578 -36.304 1.00 90.62 179 LEU A N 1
ATOM 1373 C CA . LEU A 1 179 ? 34.732 3.075 -36.104 1.00 90.62 179 LEU A CA 1
ATOM 1374 C C . LEU A 1 179 ? 34.955 1.730 -36.802 1.00 90.62 179 LEU A C 1
ATOM 1376 O O . LEU A 1 179 ? 36.047 1.509 -37.304 1.00 90.62 179 LEU A O 1
ATOM 1380 N N . SER A 1 180 ? 33.944 0.860 -36.875 1.00 87.25 180 SER A N 1
ATOM 1381 C CA . SER A 1 180 ? 34.061 -0.442 -37.546 1.00 87.25 180 SER A CA 1
ATOM 1382 C C . SER A 1 180 ? 34.057 -0.366 -39.076 1.00 87.25 180 SER A C 1
ATOM 1384 O O . SER A 1 180 ? 34.520 -1.295 -39.729 1.00 87.25 180 SER A O 1
ATOM 1386 N N . HIS A 1 181 ? 33.544 0.725 -39.655 1.00 75.69 181 HIS A N 1
ATOM 1387 C CA . HIS A 1 181 ? 33.569 0.993 -41.101 1.00 75.69 181 HIS A CA 1
ATOM 1388 C C . HIS A 1 181 ? 34.840 1.723 -41.576 1.00 75.69 181 HIS A C 1
ATOM 1390 O O . HIS A 1 181 ? 34.911 2.130 -42.738 1.00 75.69 181 HIS A O 1
ATOM 1396 N N . ARG A 1 182 ? 35.817 1.929 -40.690 1.00 58.75 182 ARG A N 1
ATOM 1397 C CA . ARG A 1 182 ? 37.098 2.585 -40.972 1.00 58.75 182 ARG A CA 1
ATOM 1398 C C . ARG A 1 182 ? 38.234 1.574 -40.985 1.00 58.75 182 ARG A C 1
ATOM 1400 O O . ARG A 1 182 ? 39.146 1.777 -41.814 1.00 58.75 182 ARG A O 1
#

InterPro domains:
  IPR013087 Zinc finger C2H2-type [PS00028] (42-63)
  IPR013087 Zinc finger C2H2-type [PS50157] (40-68)